Protein AF-A0A8H4RYL3-F1 (afdb_monomer)

Secondary structure (DSSP, 8-state):
--THHHHHHHHHHHHHHHHHHHHHHHHHHHH-GGGHHHHHHHHHHHHHHHHHHHHHHHHHHHHHH-HHHHHHHHHHHHHHHHHTHHHHHHHHHHHHHHHHHHHHHHHHHHTT-

Solvent-accessible surface area (backbone atoms only — not comparable to full-atom values): 6433 Å² total; per-residue (Å²): 129,70,75,64,58,64,52,55,52,48,51,54,50,53,52,51,55,51,56,54,52,52,54,53,49,53,54,49,42,72,71,33,66,93,50,34,70,62,55,47,49,53,54,54,48,52,55,53,55,50,63,63,52,49,60,69,57,46,58,63,46,41,76,74,59,37,65,68,58,47,52,52,50,51,51,53,50,50,50,53,60,58,51,55,48,55,58,45,67,72,48,38,68,60,55,53,63,65,48,47,64,61,51,55,55,52,53,59,59,64,71,72,112

Radius of gyration: 18.81 Å; Cα contacts (8 Å, |Δi|>4): 13; chains: 1; bounding box: 38×31×59 Å

Sequence (113 aa):
MHWIWPNIAGAFFGFGLGSISDTALVLVMDSYREITGDAFTVVAFMRNAVSIAIPFATNPWIQRNGIQNMFIACGMMSLAINGMVIPMVLWGKSARRALTNRYLDMVKRGHAV

Mean predicted aligned error: 9.72 Å

Foldseek 3Di:
DPPVPVVVVVVVVVVVVVVVVVVVLVVLCVLCVPCSVVSVVVVVVVVVVVVVVVVVVVVVVCVPPNDVVVVVVVVVVVVVVVVVVVVCVVCVVVVSVVCVVVSVVVVVVVVPD

pLDDT: mean 77.2, std 10.72, range [44.66, 90.69]

Structure (mmCIF, N/CA/C/O backbone):
data_AF-A0A8H4RYL3-F1
#
_entry.id   AF-A0A8H4RYL3-F1
#
loop_
_atom_site.group_PDB
_atom_site.id
_atom_site.type_symbol
_atom_site.label_atom_id
_atom_site.label_alt_id
_atom_site.label_comp_id
_atom_site.label_asym_id
_atom_site.label_entity_id
_atom_site.label_seq_id
_atom_site.pdbx_PDB_ins_code
_atom_site.Cartn_x
_atom_site.Cartn_y
_atom_site.Cartn_z
_atom_site.occupancy
_atom_site.B_iso_or_equiv
_atom_site.auth_seq_id
_atom_site.auth_comp_id
_atom_site.auth_asym_id
_atom_site.auth_atom_id
_atom_site.pdbx_PDB_model_num
ATOM 1 N N . MET A 1 1 ? -13.214 11.989 22.472 1.00 58.91 1 MET A N 1
ATOM 2 C CA . MET A 1 1 ? -11.951 11.516 21.863 1.00 58.91 1 MET A CA 1
ATOM 3 C C . MET A 1 1 ? -10.938 12.644 21.932 1.00 58.91 1 MET A C 1
ATOM 5 O O . MET A 1 1 ? -11.270 13.740 21.501 1.00 58.91 1 MET A O 1
ATOM 9 N N . HIS A 1 2 ? -9.754 12.420 22.505 1.00 70.94 2 HIS A N 1
ATOM 10 C CA . HIS A 1 2 ? -8.695 13.435 22.521 1.00 70.94 2 HIS A CA 1
ATOM 11 C C . HIS A 1 2 ? -8.283 13.742 21.071 1.00 70.94 2 HIS A C 1
ATOM 13 O O . HIS A 1 2 ? -7.967 12.814 20.326 1.00 70.94 2 HIS A O 1
ATOM 19 N N . TRP A 1 3 ? -8.312 15.017 20.665 1.00 81.88 3 TRP A N 1
ATOM 20 C CA . TRP A 1 3 ? -8.078 15.454 19.275 1.00 81.88 3 TRP A CA 1
ATOM 21 C C . TRP A 1 3 ? -6.734 14.967 18.710 1.00 81.88 3 TRP A C 1
ATOM 23 O O . TRP A 1 3 ? -6.600 14.762 17.510 1.00 81.88 3 TRP A O 1
ATOM 33 N N . ILE A 1 4 ? -5.755 14.695 19.576 1.00 86.19 4 ILE A N 1
ATOM 34 C CA . ILE A 1 4 ? -4.435 14.191 19.180 1.00 86.19 4 ILE A CA 1
ATOM 35 C C . ILE A 1 4 ? -4.489 12.823 18.470 1.00 86.19 4 ILE A C 1
ATOM 37 O O . ILE A 1 4 ? -3.726 12.590 17.536 1.00 86.19 4 ILE A O 1
ATOM 41 N N . TRP A 1 5 ? -5.392 11.917 18.868 1.00 82.56 5 TRP A N 1
ATOM 42 C CA . TRP A 1 5 ? -5.347 10.525 18.400 1.00 82.56 5 TRP A CA 1
ATOM 43 C C . TRP A 1 5 ? -5.719 10.356 16.923 1.00 82.56 5 TRP A C 1
ATOM 45 O O . TRP A 1 5 ? -4.973 9.685 16.209 1.00 82.56 5 TRP A O 1
ATOM 55 N N . PRO A 1 6 ? -6.789 10.999 16.417 1.00 83.88 6 PRO A N 1
ATOM 56 C CA . PRO A 1 6 ? -7.078 11.004 14.985 1.00 83.88 6 PRO A CA 1
ATOM 57 C C . PRO A 1 6 ? -5.962 11.629 14.141 1.00 83.88 6 PRO A C 1
ATOM 59 O O . PRO A 1 6 ? -5.692 11.148 13.045 1.00 83.88 6 PRO A O 1
ATOM 62 N N . ASN A 1 7 ? -5.287 12.666 14.650 1.00 87.69 7 ASN A N 1
ATOM 63 C CA . ASN A 1 7 ? -4.207 13.337 13.922 1.00 87.69 7 ASN A CA 1
ATOM 64 C C . ASN A 1 7 ? -2.968 12.448 13.785 1.00 87.69 7 ASN A C 1
ATOM 66 O O . ASN A 1 7 ? -2.414 12.329 12.695 1.00 87.69 7 ASN A O 1
ATOM 70 N N . ILE A 1 8 ? -2.567 11.773 14.866 1.00 87.31 8 ILE A N 1
ATOM 71 C CA . ILE A 1 8 ? -1.449 10.822 14.832 1.00 87.31 8 ILE A CA 1
ATOM 72 C C . ILE A 1 8 ? -1.772 9.666 13.874 1.00 87.31 8 ILE A C 1
ATOM 74 O O . ILE A 1 8 ? -0.956 9.333 13.017 1.00 87.31 8 ILE A O 1
ATOM 78 N N . ALA A 1 9 ? -2.979 9.097 13.957 1.00 84.62 9 ALA A N 1
ATOM 79 C CA . ALA A 1 9 ? -3.408 8.034 13.049 1.00 84.62 9 ALA A CA 1
ATOM 80 C C . ALA A 1 9 ? -3.427 8.493 11.578 1.00 84.62 9 ALA A C 1
ATOM 82 O O . ALA A 1 9 ? -2.966 7.766 10.699 1.00 84.62 9 ALA A O 1
ATOM 83 N N . GLY A 1 10 ? -3.904 9.712 11.312 1.00 85.81 10 GLY A N 1
ATOM 84 C CA . GLY A 1 10 ? -3.904 10.313 9.978 1.00 85.81 10 GLY A CA 1
ATOM 85 C C . GLY A 1 10 ? -2.497 10.518 9.414 1.00 85.81 10 GLY A C 1
ATOM 86 O O . GLY A 1 10 ? -2.269 10.235 8.240 1.00 85.81 10 GLY A O 1
ATOM 87 N N . ALA A 1 11 ? -1.538 10.929 10.248 1.00 88.88 11 ALA A N 1
ATOM 88 C CA . ALA A 1 11 ? -0.144 11.089 9.839 1.00 88.88 11 ALA A CA 1
ATOM 89 C C . ALA A 1 11 ? 0.492 9.750 9.425 1.00 88.88 11 ALA A C 1
ATOM 91 O O . ALA A 1 11 ? 1.086 9.658 8.349 1.00 88.88 11 ALA A O 1
ATOM 92 N N . PHE A 1 12 ? 0.310 8.692 10.225 1.00 87.19 12 PHE A N 1
ATOM 93 C CA . PHE A 1 12 ? 0.782 7.347 9.872 1.00 87.19 12 PHE A CA 1
ATOM 94 C C . PHE A 1 12 ? 0.112 6.812 8.604 1.00 87.19 12 PHE A C 1
ATOM 96 O O . PHE A 1 12 ? 0.781 6.226 7.752 1.00 87.19 12 PHE A O 1
ATOM 103 N N . PHE A 1 13 ? -1.194 7.043 8.449 1.00 86.50 13 PHE A N 1
ATOM 104 C CA . PHE A 1 13 ? -1.924 6.642 7.252 1.00 86.50 13 PHE A CA 1
ATOM 105 C C . PHE A 1 13 ? -1.412 7.364 5.998 1.00 86.50 13 PHE A C 1
ATOM 107 O O . PHE A 1 13 ? -1.158 6.717 4.983 1.00 86.50 13 PHE A O 1
ATOM 114 N N . GLY A 1 14 ? -1.200 8.681 6.073 1.00 86.69 14 GLY A N 1
ATOM 115 C CA . GLY A 1 14 ? -0.661 9.474 4.967 1.00 86.69 14 GLY A CA 1
ATOM 116 C C . GLY A 1 14 ? 0.748 9.038 4.561 1.00 86.69 14 GLY A C 1
ATOM 117 O O . GLY A 1 14 ? 1.018 8.852 3.374 1.00 86.69 14 GLY A O 1
ATOM 118 N N . PHE A 1 15 ? 1.624 8.798 5.541 1.00 87.81 15 PHE A N 1
ATOM 119 C CA . PHE A 1 15 ? 2.976 8.292 5.293 1.00 87.81 15 PHE A CA 1
ATOM 120 C C . PHE A 1 15 ? 2.967 6.906 4.626 1.00 87.81 15 PHE A C 1
ATOM 122 O O . PHE A 1 15 ? 3.676 6.677 3.642 1.00 87.81 15 PHE A O 1
ATOM 129 N N . GLY A 1 16 ? 2.134 5.987 5.124 1.00 86.06 16 GLY A N 1
ATOM 130 C CA . GLY A 1 16 ? 1.991 4.648 4.553 1.00 86.06 16 GLY A CA 1
ATOM 131 C C . GLY A 1 16 ? 1.469 4.685 3.117 1.00 86.06 16 GLY A C 1
ATOM 132 O O . GLY A 1 16 ? 2.073 4.106 2.219 1.00 86.06 16 GLY A O 1
ATOM 133 N N . LEU A 1 17 ? 0.386 5.426 2.870 1.00 85.12 17 LEU A N 1
ATOM 134 C CA . LEU A 1 17 ? -0.201 5.534 1.535 1.00 85.12 17 LEU A CA 1
ATOM 135 C C . LEU A 1 17 ? 0.784 6.125 0.515 1.00 85.12 17 LEU A C 1
ATOM 137 O O . LEU A 1 17 ? 0.869 5.626 -0.609 1.00 85.12 17 LEU A O 1
ATOM 141 N N . GLY A 1 18 ? 1.536 7.160 0.907 1.00 86.25 18 GLY A N 1
ATOM 142 C CA . GLY A 1 18 ? 2.535 7.800 0.052 1.00 86.25 18 GLY A CA 1
ATOM 143 C C . GLY A 1 18 ? 3.685 6.861 -0.307 1.00 86.25 18 GLY A C 1
ATOM 144 O O . GLY A 1 18 ? 3.961 6.651 -1.486 1.00 86.25 18 GLY A O 1
ATOM 145 N N . SER A 1 19 ? 4.305 6.243 0.701 1.00 86.25 19 SER A N 1
ATOM 146 C CA . SER A 1 19 ? 5.467 5.362 0.511 1.00 86.25 19 SER A CA 1
ATOM 147 C C . SER A 1 19 ? 5.154 4.128 -0.344 1.00 86.25 19 SER A C 1
ATOM 149 O O . SER A 1 19 ? 5.931 3.781 -1.235 1.00 86.25 19 SER A O 1
ATOM 151 N N . ILE A 1 20 ? 3.998 3.491 -0.133 1.00 84.75 20 ILE A N 1
ATOM 152 C CA . ILE A 1 20 ? 3.574 2.318 -0.915 1.00 84.75 20 ILE A CA 1
ATOM 153 C C . ILE A 1 20 ? 3.285 2.710 -2.366 1.00 84.75 20 ILE A C 1
ATOM 155 O O . ILE A 1 20 ? 3.717 2.020 -3.291 1.00 84.75 20 ILE A O 1
ATOM 159 N N . SER A 1 21 ? 2.560 3.816 -2.565 1.00 84.12 21 SER A N 1
ATOM 160 C CA . SER A 1 21 ? 2.191 4.281 -3.904 1.00 84.12 21 SER A CA 1
ATOM 161 C C . SER A 1 21 ? 3.429 4.609 -4.731 1.00 84.12 21 SER A C 1
ATOM 163 O O . SER A 1 21 ? 3.527 4.170 -5.873 1.00 84.12 21 SER A O 1
ATOM 165 N N . ASP A 1 22 ? 4.388 5.328 -4.149 1.00 86.38 22 ASP A N 1
ATOM 166 C CA . ASP A 1 22 ? 5.618 5.714 -4.840 1.00 86.38 22 ASP A CA 1
ATOM 167 C C . ASP A 1 22 ? 6.484 4.493 -5.183 1.00 86.38 22 ASP A C 1
ATOM 169 O O . ASP A 1 22 ? 6.896 4.314 -6.328 1.00 86.38 22 ASP A O 1
ATOM 173 N N . THR A 1 23 ? 6.644 3.562 -4.235 1.00 83.94 23 THR A N 1
ATOM 174 C CA . THR A 1 23 ? 7.390 2.313 -4.467 1.00 83.94 23 THR A CA 1
ATOM 175 C C . THR A 1 23 ? 6.797 1.496 -5.620 1.00 83.94 23 THR A C 1
ATOM 177 O O . THR A 1 23 ? 7.534 0.967 -6.455 1.00 83.94 23 THR A O 1
ATOM 180 N N . ALA A 1 24 ? 5.465 1.394 -5.697 1.00 82.81 24 ALA A N 1
ATOM 181 C CA . ALA A 1 24 ? 4.789 0.675 -6.774 1.00 82.81 24 ALA A CA 1
ATOM 182 C C . ALA A 1 24 ? 5.002 1.350 -8.138 1.00 82.81 24 ALA A C 1
ATOM 184 O O . ALA A 1 24 ? 5.232 0.664 -9.133 1.00 82.81 24 ALA A O 1
ATOM 185 N N . LEU A 1 25 ? 4.965 2.683 -8.181 1.00 82.19 25 LEU A N 1
ATOM 186 C CA . LEU A 1 25 ? 5.185 3.452 -9.403 1.00 82.19 25 LEU A CA 1
ATOM 187 C C . LEU A 1 25 ? 6.620 3.320 -9.909 1.00 82.19 25 LEU A C 1
ATOM 189 O O . LEU A 1 25 ? 6.815 3.021 -11.085 1.00 82.19 25 LEU A O 1
ATOM 193 N N . VAL A 1 26 ? 7.614 3.462 -9.030 1.00 85.44 26 VAL A N 1
ATOM 194 C CA . VAL A 1 26 ? 9.029 3.276 -9.387 1.00 85.44 26 VAL A CA 1
ATOM 195 C C . VAL A 1 26 ? 9.265 1.877 -9.951 1.00 85.44 26 VAL A C 1
ATOM 197 O O . VAL A 1 26 ? 9.889 1.732 -10.997 1.00 85.44 26 VAL A O 1
ATOM 200 N N . LEU A 1 27 ? 8.688 0.842 -9.333 1.00 80.44 27 LEU A N 1
ATOM 201 C CA . LEU A 1 27 ? 8.843 -0.535 -9.805 1.00 80.44 27 LEU A CA 1
ATOM 202 C C . LEU A 1 27 ? 8.236 -0.751 -11.202 1.00 80.44 27 LEU A C 1
ATOM 204 O O . LEU A 1 27 ? 8.812 -1.475 -12.017 1.00 80.44 27 LEU A O 1
ATOM 208 N N . VAL A 1 28 ? 7.095 -0.119 -11.492 1.00 78.12 28 VAL A N 1
ATOM 209 C CA . VAL A 1 28 ? 6.460 -0.149 -12.820 1.00 78.12 28 VAL A CA 1
ATOM 210 C C . VAL A 1 28 ? 7.319 0.593 -13.845 1.00 78.12 28 VAL A C 1
ATOM 212 O O . VAL A 1 28 ? 7.571 0.038 -14.914 1.00 78.12 28 VAL A O 1
ATOM 215 N N . MET A 1 29 ? 7.821 1.786 -13.510 1.00 78.69 29 MET A N 1
ATOM 216 C CA . MET A 1 29 ? 8.706 2.564 -14.388 1.00 78.69 29 MET A CA 1
ATOM 217 C C . MET A 1 29 ? 9.999 1.808 -14.715 1.00 78.69 29 MET A C 1
ATOM 219 O O . MET A 1 29 ? 10.414 1.762 -15.871 1.00 78.69 29 MET A O 1
ATOM 223 N N . ASP A 1 30 ? 10.608 1.159 -13.722 1.00 79.12 30 ASP A N 1
ATOM 224 C CA . ASP A 1 30 ? 11.834 0.382 -13.919 1.00 79.12 30 ASP A CA 1
ATOM 225 C C . ASP A 1 30 ? 11.595 -0.899 -14.731 1.00 79.12 30 ASP A C 1
ATOM 227 O O . ASP A 1 30 ? 12.473 -1.325 -15.483 1.00 79.12 30 ASP A O 1
ATOM 231 N N . SER A 1 31 ? 10.415 -1.517 -14.606 1.00 73.06 31 SER A N 1
ATOM 232 C CA . SER A 1 31 ? 10.088 -2.775 -15.295 1.00 73.06 31 SER A CA 1
ATOM 233 C C . SER A 1 31 ? 9.584 -2.580 -16.732 1.00 73.06 31 SER A C 1
ATOM 235 O O . SER A 1 31 ? 9.778 -3.472 -17.552 1.00 73.06 31 SER A O 1
ATOM 237 N N . TYR A 1 32 ? 8.948 -1.444 -17.044 1.00 70.25 32 TYR A N 1
ATOM 238 C CA . TYR A 1 32 ? 8.301 -1.166 -18.337 1.00 70.25 32 TYR A CA 1
ATOM 239 C C . TYR A 1 32 ? 8.817 0.124 -18.983 1.00 70.25 32 TYR A C 1
ATOM 241 O O . TYR A 1 32 ? 8.026 0.928 -19.469 1.00 70.25 32 TYR A O 1
ATOM 249 N N . ARG A 1 33 ? 10.140 0.327 -19.016 1.00 68.44 33 ARG A N 1
ATOM 250 C CA . ARG A 1 33 ? 10.762 1.588 -19.469 1.00 68.44 33 ARG A CA 1
ATOM 251 C C . ARG A 1 33 ? 10.244 2.099 -20.820 1.00 68.44 33 ARG A C 1
ATOM 253 O O . ARG A 1 33 ? 10.008 3.296 -20.954 1.00 68.44 33 ARG A O 1
ATOM 260 N N . GLU A 1 34 ? 10.001 1.209 -21.781 1.00 71.62 34 GLU A N 1
ATOM 261 C CA . GLU A 1 34 ? 9.520 1.558 -23.129 1.00 71.62 34 GLU A CA 1
ATOM 262 C C . GLU A 1 34 ? 8.017 1.891 -23.191 1.00 71.62 34 GLU A C 1
ATOM 264 O O . GLU A 1 34 ? 7.599 2.654 -24.055 1.00 71.62 34 GLU A O 1
ATOM 269 N N . ILE A 1 35 ? 7.203 1.374 -22.260 1.00 74.31 35 ILE A N 1
ATOM 270 C CA . ILE A 1 35 ? 5.727 1.516 -22.238 1.00 74.31 35 ILE A CA 1
ATOM 271 C C . ILE A 1 35 ? 5.279 2.223 -20.941 1.00 74.31 35 ILE A C 1
ATOM 273 O O . ILE A 1 35 ? 4.176 2.039 -20.427 1.00 74.31 35 ILE A O 1
ATOM 277 N N . THR A 1 36 ? 6.156 3.052 -20.370 1.00 76.19 36 THR A N 1
ATOM 278 C CA . THR A 1 36 ? 5.947 3.644 -19.041 1.00 76.19 36 THR A CA 1
ATOM 279 C C . THR A 1 36 ? 4.675 4.497 -18.978 1.00 76.19 36 THR A C 1
ATOM 281 O O . THR A 1 36 ? 3.943 4.429 -17.991 1.00 76.19 36 THR A O 1
ATOM 284 N N . GLY A 1 37 ? 4.383 5.271 -20.031 1.00 78.19 37 GLY A N 1
ATOM 285 C CA . GLY A 1 37 ? 3.215 6.161 -20.078 1.00 78.19 37 GLY A CA 1
ATOM 286 C C . GLY A 1 37 ? 1.879 5.414 -20.031 1.00 78.19 37 GLY A C 1
ATOM 287 O O . GLY A 1 37 ? 1.016 5.731 -19.208 1.00 78.19 37 GLY A O 1
ATOM 288 N N . ASP A 1 38 ? 1.729 4.376 -20.853 1.00 81.00 38 ASP A N 1
ATOM 289 C CA . ASP A 1 38 ? 0.511 3.559 -20.886 1.00 81.00 38 ASP A CA 1
ATOM 290 C C . ASP A 1 38 ? 0.350 2.750 -19.596 1.00 81.00 38 ASP A C 1
ATOM 292 O O . ASP A 1 38 ? -0.729 2.731 -18.999 1.00 81.00 38 ASP A O 1
ATOM 296 N N . ALA A 1 39 ? 1.437 2.145 -19.102 1.00 82.25 39 ALA A N 1
ATOM 297 C CA . ALA A 1 39 ? 1.421 1.397 -17.848 1.00 82.25 39 ALA A CA 1
ATOM 298 C C . ALA A 1 39 ? 1.011 2.287 -16.661 1.00 82.25 39 ALA A C 1
ATOM 300 O O . ALA A 1 39 ? 0.164 1.897 -15.853 1.00 82.25 39 ALA A O 1
ATOM 301 N N . PHE A 1 40 ? 1.551 3.506 -16.580 1.00 83.88 40 PHE A N 1
ATOM 302 C CA . PHE A 1 40 ? 1.190 4.475 -15.545 1.00 83.88 40 PHE A CA 1
ATOM 303 C C . PHE A 1 40 ? -0.288 4.871 -15.614 1.00 83.88 40 PHE A C 1
ATOM 305 O O . PHE A 1 40 ? -0.964 4.945 -14.586 1.00 83.88 40 PHE A O 1
ATOM 312 N N . THR A 1 41 ? -0.806 5.078 -16.824 1.00 87.88 41 THR A N 1
ATOM 313 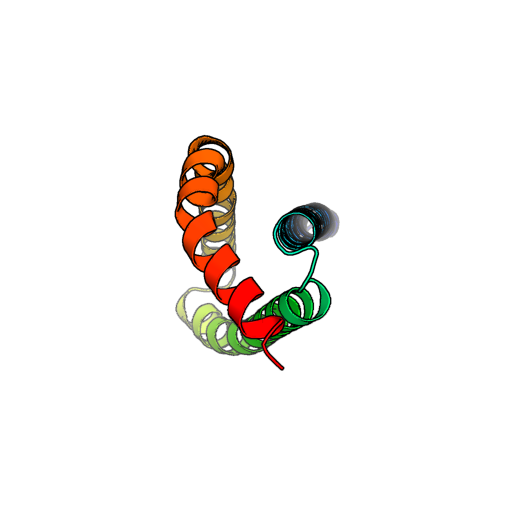C CA . THR A 1 41 ? -2.198 5.485 -17.044 1.00 87.88 41 THR A CA 1
ATOM 314 C C . THR A 1 41 ? -3.166 4.403 -16.571 1.00 87.88 41 THR A C 1
ATOM 316 O O . THR A 1 41 ? -4.129 4.701 -15.862 1.00 87.88 41 THR A O 1
ATOM 319 N N . VAL A 1 42 ? -2.871 3.133 -16.868 1.00 87.25 42 VAL A N 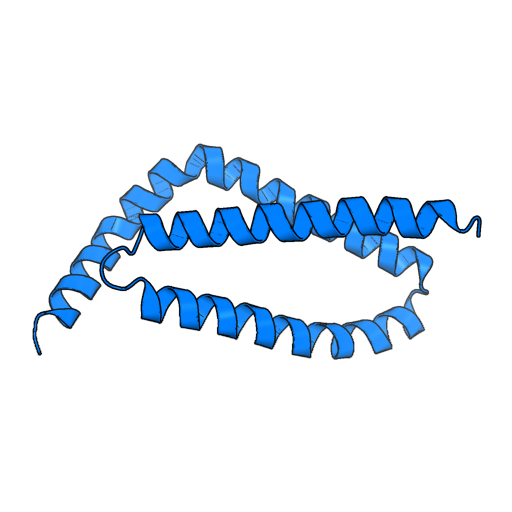1
ATOM 320 C CA . VAL A 1 42 ? -3.660 1.989 -16.389 1.00 87.25 42 VAL A CA 1
ATOM 321 C C . VAL A 1 42 ? -3.614 1.884 -14.863 1.00 87.25 42 VAL A C 1
ATOM 323 O O . VAL A 1 42 ? -4.654 1.702 -14.229 1.00 87.25 42 VAL A O 1
ATOM 326 N N . VAL A 1 43 ? -2.440 2.052 -14.245 1.00 86.69 43 VAL A N 1
ATOM 327 C CA . VAL A 1 43 ? -2.301 2.014 -12.777 1.00 86.69 43 VAL A CA 1
ATOM 328 C C . VAL A 1 43 ? -3.089 3.149 -12.114 1.00 86.69 43 VAL A C 1
ATOM 330 O O . VAL A 1 43 ? -3.828 2.913 -11.154 1.00 86.69 43 VAL A O 1
ATOM 333 N N . ALA A 1 44 ? -2.987 4.372 -12.639 1.00 87.88 44 ALA A N 1
ATOM 334 C CA . ALA A 1 44 ? -3.719 5.527 -12.130 1.00 87.88 44 ALA A CA 1
ATOM 335 C C . ALA A 1 44 ? -5.238 5.358 -12.292 1.00 87.88 44 ALA A C 1
ATOM 337 O O . ALA A 1 44 ? -5.998 5.663 -11.369 1.00 87.88 44 ALA A O 1
ATOM 338 N N . PHE A 1 45 ? -5.687 4.831 -13.432 1.00 89.88 45 PHE A N 1
ATOM 339 C CA . PHE A 1 45 ? -7.094 4.534 -13.677 1.00 89.88 45 PHE A CA 1
ATOM 340 C C . PHE A 1 45 ? -7.636 3.510 -12.675 1.00 89.88 45 PHE A C 1
ATOM 342 O O . PHE A 1 45 ? -8.634 3.779 -12.007 1.00 89.88 45 PHE A O 1
ATOM 349 N N . MET A 1 46 ? -6.942 2.380 -12.499 1.00 89.75 46 MET A N 1
ATOM 350 C CA . MET A 1 46 ? -7.349 1.336 -11.553 1.00 89.75 46 MET A CA 1
ATOM 351 C C . MET A 1 46 ? -7.417 1.866 -10.118 1.00 89.75 46 MET A C 1
ATOM 353 O O . MET A 1 46 ? -8.381 1.582 -9.407 1.00 89.75 46 MET A O 1
ATOM 357 N N . ARG A 1 47 ? -6.451 2.702 -9.704 1.00 85.00 47 ARG A N 1
ATOM 358 C CA . ARG A 1 47 ? -6.465 3.344 -8.380 1.00 85.00 47 ARG A CA 1
ATOM 359 C C . ARG A 1 47 ? -7.737 4.163 -8.166 1.00 85.00 47 ARG A C 1
ATOM 361 O O . ARG A 1 47 ? -8.379 4.042 -7.127 1.00 85.00 47 ARG A O 1
ATOM 368 N N . ASN A 1 48 ? -8.107 4.991 -9.139 1.00 89.44 48 ASN A N 1
ATOM 369 C CA . ASN A 1 48 ? -9.280 5.854 -9.025 1.00 89.44 48 ASN A CA 1
ATOM 370 C C . ASN A 1 48 ? -10.596 5.068 -9.124 1.00 89.44 48 ASN A C 1
ATOM 372 O O . ASN A 1 48 ? -11.528 5.356 -8.379 1.00 89.44 48 ASN A O 1
ATOM 376 N N . ALA A 1 49 ? -10.660 4.040 -9.974 1.00 90.69 49 ALA A N 1
ATOM 377 C CA . ALA A 1 49 ? -11.829 3.171 -10.086 1.00 90.69 49 ALA A CA 1
ATOM 378 C C . ALA A 1 49 ? -12.138 2.455 -8.758 1.00 90.69 49 ALA A C 1
ATOM 380 O O . ALA A 1 49 ? -13.284 2.435 -8.308 1.00 90.69 49 ALA A O 1
ATOM 381 N N . VAL A 1 50 ? -11.107 1.934 -8.083 1.00 87.81 50 VAL A N 1
ATOM 382 C CA . VAL A 1 50 ? -11.255 1.309 -6.760 1.00 87.81 50 VAL A CA 1
ATOM 383 C C . VAL A 1 50 ? -11.694 2.335 -5.709 1.00 87.81 50 VAL A C 1
ATOM 385 O O . VAL A 1 50 ? -12.596 2.047 -4.922 1.00 87.81 50 VAL A O 1
ATOM 388 N N . SER A 1 51 ? -11.140 3.552 -5.732 1.00 86.31 51 SER A N 1
ATOM 389 C CA . SER A 1 51 ? -11.553 4.636 -4.825 1.00 86.31 51 SER A CA 1
ATOM 390 C C . SER A 1 51 ? -13.032 5.006 -4.956 1.00 86.31 51 SER A C 1
ATOM 392 O O . SER A 1 51 ? -13.645 5.391 -3.966 1.00 86.31 51 SER A O 1
ATOM 394 N N . ILE A 1 52 ? -13.622 4.864 -6.147 1.00 89.06 52 ILE A N 1
ATOM 395 C CA . ILE A 1 52 ? -15.056 5.098 -6.363 1.00 89.06 52 ILE A CA 1
ATOM 396 C C . ILE A 1 52 ? -15.894 3.964 -5.760 1.00 89.06 52 ILE A C 1
ATOM 398 O O . ILE A 1 52 ? -16.950 4.225 -5.192 1.00 89.06 52 ILE A O 1
ATOM 402 N N . ALA A 1 53 ? -15.436 2.713 -5.847 1.00 86.69 53 ALA A N 1
ATOM 403 C CA . ALA A 1 53 ? -16.184 1.550 -5.367 1.00 86.69 53 ALA A CA 1
ATOM 404 C C . ALA A 1 53 ? -16.211 1.427 -3.831 1.00 86.69 53 ALA A C 1
ATOM 406 O O . ALA A 1 53 ? -17.214 0.992 -3.260 1.00 86.69 53 ALA A O 1
ATOM 407 N N . ILE A 1 54 ? -15.128 1.820 -3.151 1.00 85.06 54 ILE A N 1
ATOM 408 C CA . ILE A 1 54 ? -14.978 1.650 -1.696 1.00 85.06 54 ILE A CA 1
ATOM 409 C C . ILE A 1 54 ? -16.115 2.325 -0.897 1.00 85.06 54 ILE A C 1
ATOM 411 O O . ILE A 1 54 ? -16.730 1.637 -0.081 1.00 85.06 54 ILE A O 1
ATOM 415 N N . PRO A 1 55 ? -16.482 3.603 -1.130 1.00 85.81 55 PRO A N 1
ATOM 416 C CA . PRO A 1 55 ? -17.563 4.266 -0.394 1.00 85.81 55 PRO A CA 1
ATOM 417 C C . PRO A 1 55 ? -18.926 3.567 -0.497 1.00 85.81 55 PRO A C 1
ATOM 419 O O . PRO A 1 55 ? -19.697 3.577 0.470 1.00 85.81 55 PRO A O 1
ATOM 422 N N . PHE A 1 56 ? -19.224 2.934 -1.638 1.00 86.25 56 PHE A N 1
ATOM 423 C CA . PHE A 1 56 ? -20.464 2.175 -1.828 1.00 86.25 56 PHE A CA 1
ATOM 424 C C . PHE A 1 56 ? -20.501 0.906 -0.976 1.00 86.25 56 PHE A C 1
ATOM 426 O O . PHE A 1 56 ? -21.564 0.537 -0.485 1.00 86.25 56 PHE A O 1
ATOM 433 N N . ALA A 1 57 ? -19.351 0.268 -0.748 1.00 83.19 57 ALA A N 1
ATOM 434 C CA . ALA A 1 57 ? -19.233 -0.870 0.161 1.00 83.19 57 ALA A CA 1
ATOM 435 C C . ALA A 1 57 ? -19.158 -0.434 1.637 1.00 83.19 57 ALA A C 1
ATOM 437 O O . ALA A 1 57 ? -19.654 -1.130 2.522 1.00 83.19 57 ALA A O 1
ATOM 438 N N . THR A 1 58 ? -18.572 0.732 1.919 1.00 83.50 58 THR A N 1
ATOM 439 C CA . THR A 1 58 ? -18.409 1.257 3.280 1.00 83.50 58 THR A CA 1
ATOM 440 C C . THR A 1 58 ? -19.738 1.630 3.938 1.00 83.50 58 THR A C 1
ATOM 442 O O . THR A 1 58 ? -19.969 1.253 5.085 1.00 83.50 58 THR A O 1
ATOM 445 N N . ASN A 1 59 ? -20.634 2.325 3.231 1.00 81.75 59 ASN A N 1
ATOM 446 C CA . ASN A 1 59 ? -21.926 2.750 3.787 1.00 81.75 59 ASN A CA 1
ATOM 447 C C . ASN A 1 59 ? -22.760 1.602 4.404 1.00 81.75 59 ASN A C 1
ATOM 449 O O . ASN A 1 59 ? -23.115 1.701 5.582 1.00 81.75 59 ASN A O 1
ATOM 453 N N . PRO A 1 60 ? -23.045 0.492 3.692 1.00 84.56 60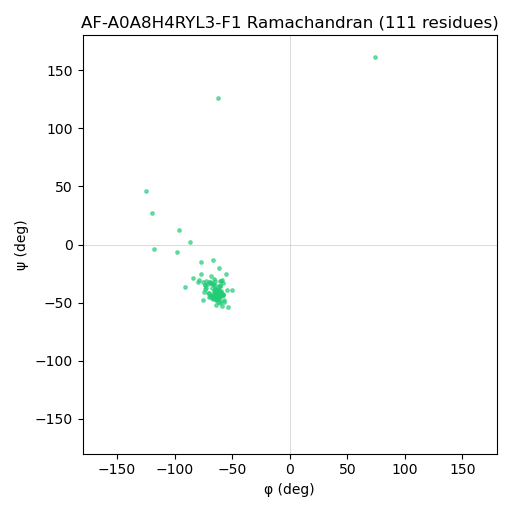 PRO A N 1
ATOM 454 C CA . PRO A 1 60 ? -23.789 -0.628 4.271 1.00 84.56 60 PRO A CA 1
ATOM 455 C C . PRO A 1 60 ? -22.996 -1.377 5.352 1.00 84.56 60 PRO A C 1
ATOM 457 O O . PRO A 1 60 ? -23.588 -1.946 6.271 1.00 84.56 60 PRO A O 1
ATOM 460 N N . TRP A 1 61 ? -21.662 -1.367 5.290 1.00 81.50 61 TRP A N 1
ATOM 461 C CA . TRP A 1 61 ? -20.822 -2.028 6.289 1.00 81.50 61 TRP A CA 1
ATOM 462 C C . TRP A 1 61 ? -20.908 -1.331 7.652 1.00 81.50 61 TRP A C 1
ATOM 464 O O . TRP A 1 61 ? -21.114 -2.001 8.670 1.00 81.50 61 TRP A O 1
ATOM 474 N N . ILE A 1 62 ? -20.844 0.004 7.671 1.00 82.31 62 ILE A N 1
ATOM 475 C CA . ILE A 1 62 ? -20.986 0.798 8.899 1.00 82.31 62 ILE A CA 1
ATOM 476 C C . ILE A 1 62 ? -22.334 0.513 9.568 1.00 82.31 62 ILE A C 1
ATOM 478 O O . ILE A 1 62 ? -22.379 0.300 10.779 1.00 82.31 62 ILE A O 1
ATOM 482 N N . GLN A 1 63 ? -23.415 0.452 8.783 1.00 80.81 63 GLN A N 1
ATOM 483 C CA . GLN A 1 63 ? -24.762 0.219 9.310 1.00 80.81 63 GLN A CA 1
ATOM 484 C C . GLN A 1 63 ? -24.927 -1.163 9.957 1.00 80.81 63 GLN A C 1
ATOM 486 O O . GLN A 1 63 ? -25.685 -1.302 10.912 1.00 80.81 63 GLN A O 1
ATOM 491 N N . ARG A 1 64 ? -24.211 -2.185 9.468 1.00 79.88 64 ARG A N 1
ATOM 492 C CA . ARG A 1 64 ? -24.364 -3.569 9.943 1.00 79.88 64 ARG A CA 1
ATOM 493 C C . ARG A 1 64 ? -23.440 -3.946 11.104 1.00 79.88 64 ARG A C 1
ATOM 495 O O . ARG A 1 64 ? -23.844 -4.732 11.951 1.00 79.88 64 ARG A O 1
ATOM 502 N N . ASN A 1 65 ? -22.203 -3.443 11.125 1.00 75.25 65 ASN A N 1
ATOM 503 C CA . ASN A 1 65 ? -21.163 -3.882 12.072 1.00 75.25 65 ASN A CA 1
ATOM 504 C C . ASN A 1 65 ? -20.667 -2.777 13.022 1.00 75.25 65 ASN A C 1
ATOM 506 O O . ASN A 1 65 ? -19.853 -3.050 13.906 1.00 75.25 65 ASN A O 1
ATOM 510 N N . GLY A 1 66 ? -21.143 -1.540 12.853 1.00 80.12 66 GLY A N 1
ATOM 511 C CA . GLY A 1 66 ? -20.689 -0.388 13.621 1.00 80.12 66 GLY A CA 1
ATOM 512 C C . GLY A 1 66 ? -19.299 0.113 13.209 1.00 80.12 66 GLY A C 1
ATOM 513 O O . GLY A 1 66 ? -18.499 -0.580 12.579 1.00 80.12 66 GLY A O 1
ATOM 514 N N . ILE A 1 67 ? -19.002 1.357 13.588 1.00 78.38 67 ILE A N 1
ATOM 515 C CA . ILE A 1 67 ? -17.788 2.075 13.168 1.00 78.38 67 ILE A CA 1
ATOM 516 C C . ILE A 1 67 ? -16.516 1.418 13.728 1.00 78.38 67 ILE A C 1
ATOM 518 O O . ILE A 1 67 ? -15.544 1.224 13.001 1.00 78.38 67 ILE A O 1
ATOM 522 N N . GLN A 1 68 ? -16.516 1.034 15.008 1.00 78.56 68 GLN A N 1
ATOM 523 C CA . GLN A 1 68 ? -15.323 0.508 15.679 1.00 78.56 68 GLN A CA 1
ATOM 524 C C . GLN A 1 68 ? -14.853 -0.828 15.087 1.00 78.56 68 GLN A C 1
ATOM 526 O O . GLN A 1 68 ? -13.668 -0.985 14.796 1.00 78.56 68 GLN A O 1
ATOM 531 N N . ASN A 1 69 ? -15.772 -1.772 14.861 1.0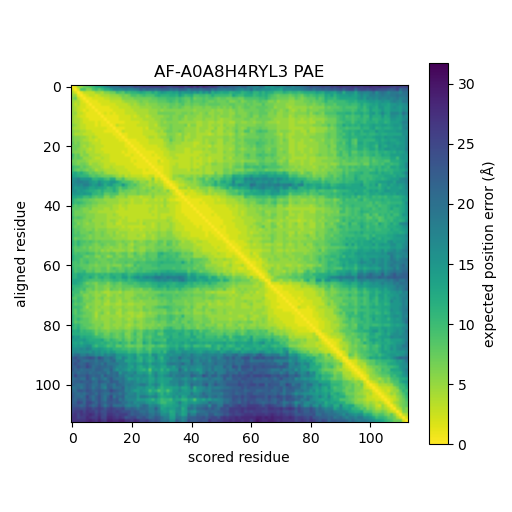0 81.06 69 ASN A N 1
ATOM 532 C CA . ASN A 1 69 ? -15.419 -3.086 14.326 1.00 81.06 69 ASN A CA 1
ATOM 533 C C . ASN A 1 69 ? -14.956 -2.991 12.863 1.00 81.06 69 ASN A C 1
ATOM 535 O O . ASN A 1 69 ? -14.054 -3.713 12.442 1.00 81.06 69 ASN A O 1
ATOM 539 N N . MET A 1 70 ? -15.514 -2.040 12.104 1.00 83.00 70 MET A N 1
ATOM 540 C CA . MET A 1 70 ? -15.084 -1.768 10.736 1.00 83.00 70 MET A CA 1
ATOM 541 C C . MET A 1 70 ? -13.652 -1.218 10.681 1.00 83.00 70 MET A C 1
ATOM 543 O O . MET A 1 70 ? -12.850 -1.706 9.891 1.00 83.00 70 MET A O 1
ATOM 547 N N . PHE A 1 71 ? -13.290 -0.258 11.541 1.00 80.19 71 PHE A N 1
ATOM 548 C CA . PHE A 1 71 ? -11.919 0.270 11.585 1.00 80.19 71 PHE A CA 1
ATOM 549 C C . PHE A 1 71 ? -10.888 -0.797 11.974 1.00 80.19 71 PHE A C 1
ATOM 551 O O . PHE A 1 71 ? -9.818 -0.849 11.369 1.00 80.19 71 PHE A O 1
ATOM 558 N N . ILE A 1 72 ? -11.213 -1.674 12.931 1.00 83.31 72 ILE A N 1
ATOM 559 C CA . ILE A 1 72 ? -10.331 -2.783 13.328 1.00 83.31 72 ILE A CA 1
ATOM 560 C C . ILE A 1 72 ? -10.149 -3.768 12.164 1.00 83.31 72 ILE A C 1
ATOM 562 O O . ILE A 1 72 ? -9.019 -4.138 11.842 1.00 83.31 72 ILE A O 1
ATOM 566 N N . ALA A 1 73 ? -11.239 -4.145 11.487 1.00 84.75 73 ALA A N 1
ATOM 567 C CA . ALA A 1 73 ? -11.186 -5.029 10.325 1.00 84.75 73 ALA A CA 1
ATOM 568 C C . ALA A 1 73 ? -10.379 -4.415 9.168 1.00 84.75 73 ALA A C 1
ATOM 570 O O . ALA A 1 73 ? -9.513 -5.086 8.610 1.00 84.75 73 ALA A O 1
ATOM 571 N N . CYS A 1 74 ? -10.594 -3.135 8.845 1.00 84.00 74 CYS A N 1
ATOM 572 C CA . CYS A 1 74 ? -9.817 -2.413 7.834 1.00 84.00 74 CYS A CA 1
ATOM 573 C C . CYS A 1 74 ? -8.329 -2.332 8.200 1.00 84.00 74 CYS A C 1
ATOM 575 O O . CYS A 1 74 ? -7.477 -2.503 7.329 1.00 84.00 74 CYS A O 1
ATOM 577 N N . GLY A 1 75 ? -8.005 -2.120 9.480 1.00 83.19 75 GLY A N 1
ATOM 578 C CA . GLY A 1 75 ? -6.629 -2.132 9.976 1.00 83.19 75 GLY A CA 1
ATOM 579 C C . GLY A 1 75 ? -5.947 -3.484 9.759 1.00 83.19 75 GLY A C 1
ATOM 580 O O . GLY A 1 75 ? -4.864 -3.539 9.179 1.00 83.19 75 GLY A O 1
ATOM 581 N N . MET A 1 76 ? -6.604 -4.586 10.138 1.00 85.44 76 MET A N 1
ATOM 582 C CA . MET A 1 76 ? -6.068 -5.936 9.917 1.00 85.44 76 MET A CA 1
ATOM 583 C C . MET A 1 76 ? -5.954 -6.291 8.432 1.00 85.44 76 MET A C 1
ATOM 585 O O . MET A 1 76 ? -4.967 -6.893 8.019 1.00 85.44 76 MET A O 1
ATOM 589 N N . MET A 1 77 ? -6.925 -5.885 7.613 1.00 85.31 77 MET A N 1
ATOM 590 C CA . MET A 1 77 ? -6.902 -6.119 6.169 1.00 85.31 77 MET A CA 1
ATOM 591 C C . MET A 1 77 ? -5.760 -5.344 5.500 1.00 85.31 77 MET A C 1
ATOM 593 O O . MET A 1 77 ? -5.031 -5.902 4.683 1.00 85.31 77 MET A O 1
ATOM 597 N N . SER A 1 78 ? -5.539 -4.093 5.912 1.00 82.31 78 SER A N 1
ATOM 598 C CA . SER A 1 78 ? -4.397 -3.288 5.472 1.00 82.31 78 SER A CA 1
ATOM 599 C C . SER A 1 78 ? -3.064 -3.927 5.869 1.00 82.31 78 SER A C 1
ATOM 601 O O . SER A 1 78 ? -2.162 -4.018 5.037 1.00 82.31 78 SER A O 1
ATOM 603 N N . LEU A 1 79 ? -2.941 -4.440 7.099 1.00 82.81 79 LEU A N 1
ATOM 604 C CA . LEU A 1 79 ? -1.744 -5.162 7.543 1.00 82.8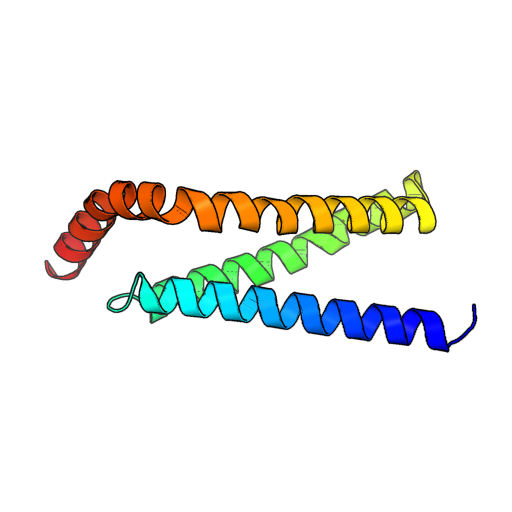1 79 LEU A CA 1
ATOM 605 C C . LEU A 1 79 ? -1.522 -6.460 6.762 1.00 82.81 79 LEU A C 1
ATOM 607 O O . LEU A 1 79 ? -0.388 -6.758 6.405 1.00 82.81 79 LEU A O 1
ATOM 611 N N . ALA A 1 80 ? -2.581 -7.210 6.450 1.00 85.12 80 ALA A N 1
ATOM 612 C CA . ALA A 1 80 ? -2.483 -8.430 5.654 1.00 85.12 80 ALA A CA 1
ATOM 613 C C . ALA A 1 80 ? -2.010 -8.140 4.219 1.00 85.12 80 ALA A C 1
ATOM 615 O O . ALA A 1 80 ? -1.106 -8.808 3.719 1.00 85.12 80 ALA A O 1
ATOM 616 N N . ILE A 1 81 ? -2.572 -7.110 3.576 1.00 81.81 81 ILE A N 1
ATOM 617 C CA . ILE A 1 81 ? -2.195 -6.699 2.215 1.00 81.81 81 ILE A CA 1
ATOM 618 C C . ILE A 1 81 ? -0.760 -6.160 2.191 1.00 81.81 81 ILE A C 1
ATOM 620 O O . ILE A 1 81 ? 0.028 -6.550 1.333 1.00 81.81 81 ILE A O 1
ATOM 624 N N . ASN A 1 82 ? -0.375 -5.326 3.159 1.00 78.19 82 ASN A N 1
ATOM 625 C CA . ASN A 1 82 ? 1.010 -4.866 3.286 1.00 78.19 82 ASN A CA 1
ATOM 626 C C . ASN A 1 82 ? 1.970 -6.018 3.609 1.00 78.19 82 ASN A C 1
ATOM 628 O O . ASN A 1 82 ? 3.084 -6.064 3.094 1.00 78.19 82 ASN A O 1
ATOM 632 N N . GLY A 1 83 ? 1.525 -7.000 4.392 1.00 77.88 83 GLY A N 1
ATOM 633 C CA . GLY A 1 83 ? 2.266 -8.227 4.661 1.00 77.88 83 GLY A CA 1
ATOM 634 C C . GLY A 1 83 ? 2.545 -9.043 3.398 1.00 77.88 83 GLY A C 1
ATOM 635 O O . GLY A 1 83 ? 3.613 -9.640 3.299 1.00 77.88 83 GLY A O 1
ATOM 636 N N . MET A 1 84 ? 1.659 -9.006 2.391 1.00 74.44 84 MET A N 1
ATOM 637 C CA . MET A 1 84 ? 1.895 -9.642 1.085 1.00 74.44 84 MET A CA 1
ATOM 638 C C . MET A 1 84 ? 3.030 -8.990 0.274 1.00 74.44 84 MET A C 1
ATOM 640 O O . MET A 1 84 ? 3.542 -9.611 -0.659 1.00 74.44 84 MET A O 1
ATOM 644 N N . VAL A 1 85 ? 3.509 -7.800 0.647 1.00 70.88 85 VAL A N 1
ATOM 645 C CA . VAL A 1 85 ? 4.716 -7.208 0.043 1.00 70.88 85 VAL A CA 1
ATOM 646 C C . VAL A 1 85 ? 5.968 -8.006 0.426 1.00 70.88 85 VAL A C 1
ATOM 648 O O . VAL A 1 85 ? 6.867 -8.167 -0.395 1.00 70.88 85 VAL A O 1
ATOM 651 N N . ILE A 1 86 ? 6.020 -8.593 1.626 1.00 72.62 86 ILE A N 1
ATOM 652 C CA . ILE A 1 86 ? 7.162 -9.392 2.106 1.00 72.62 86 ILE A CA 1
ATOM 653 C C . ILE A 1 86 ? 7.465 -10.592 1.182 1.00 72.62 86 ILE A C 1
ATOM 655 O O . ILE A 1 86 ? 8.602 -10.704 0.709 1.00 72.62 86 ILE A O 1
ATOM 659 N N . PRO A 1 87 ? 6.499 -11.473 0.842 1.00 69.44 87 PRO A N 1
ATOM 660 C CA . PRO A 1 87 ? 6.745 -12.549 -0.112 1.00 69.44 87 PRO A CA 1
ATOM 661 C C . PRO A 1 87 ? 7.034 -12.020 -1.521 1.00 69.44 87 PRO A C 1
ATOM 663 O O . PRO A 1 87 ? 7.814 -12.638 -2.243 1.00 69.44 87 PRO A O 1
ATOM 666 N N . MET A 1 88 ? 6.490 -10.862 -1.914 1.00 66.38 88 MET A N 1
ATOM 667 C CA . MET A 1 88 ? 6.823 -10.232 -3.196 1.00 66.38 88 MET A CA 1
ATOM 668 C C . MET A 1 88 ? 8.282 -9.749 -3.247 1.00 66.38 88 MET A C 1
ATOM 670 O O . MET A 1 88 ? 8.922 -9.849 -4.291 1.00 66.38 88 MET A O 1
ATOM 674 N N . VAL A 1 89 ? 8.853 -9.289 -2.132 1.00 68.12 89 VAL A N 1
ATOM 675 C CA . VAL A 1 89 ? 10.274 -8.911 -2.045 1.00 68.12 89 VAL A CA 1
ATOM 676 C C . VAL A 1 89 ? 11.179 -10.146 -2.100 1.00 68.12 89 VAL A C 1
ATOM 678 O O . VAL A 1 89 ? 12.180 -10.137 -2.820 1.00 68.12 89 VAL A O 1
ATOM 681 N N . LEU A 1 90 ? 10.812 -11.229 -1.406 1.00 68.06 90 LEU A N 1
ATOM 682 C CA . LEU A 1 90 ? 11.614 -12.458 -1.345 1.00 68.06 90 LEU A CA 1
ATOM 683 C C . LEU A 1 90 ? 11.534 -13.296 -2.637 1.00 68.06 90 LEU A C 1
ATOM 685 O O . LEU A 1 90 ? 12.565 -13.685 -3.186 1.00 68.06 90 LEU A O 1
ATOM 689 N N . TRP A 1 91 ? 10.331 -13.531 -3.174 1.00 63.97 91 TRP A N 1
ATOM 690 C CA . TRP A 1 91 ? 10.106 -14.348 -4.379 1.00 63.97 91 TRP A CA 1
ATOM 691 C C . TRP A 1 91 ? 9.957 -13.547 -5.676 1.00 63.97 91 TRP A C 1
ATOM 693 O O . TRP A 1 91 ? 9.948 -14.126 -6.767 1.00 63.97 91 TRP A O 1
ATOM 703 N N . GLY A 1 92 ? 9.909 -12.216 -5.609 1.00 58.09 92 GLY A N 1
ATOM 704 C CA . GLY A 1 92 ? 9.709 -11.362 -6.781 1.00 58.09 92 GLY A CA 1
ATOM 705 C C . GLY A 1 92 ? 10.795 -11.487 -7.845 1.00 58.09 92 GLY A C 1
ATOM 706 O O . GLY A 1 92 ? 10.542 -11.154 -9.000 1.00 58.09 92 GLY A O 1
ATOM 707 N N . LYS A 1 93 ? 11.993 -11.986 -7.508 1.00 59.50 93 LYS A N 1
ATOM 708 C CA . LYS A 1 93 ? 13.037 -12.286 -8.506 1.00 59.50 93 LYS A CA 1
ATOM 709 C C . LYS A 1 93 ? 12.645 -13.452 -9.423 1.00 59.50 93 LYS A C 1
ATOM 711 O O . LYS A 1 93 ? 12.915 -13.381 -10.619 1.00 59.50 93 LYS A O 1
ATOM 716 N N . SER A 1 94 ? 11.972 -14.484 -8.905 1.00 57.69 94 SER A N 1
ATOM 717 C CA . SER A 1 94 ? 11.473 -15.602 -9.723 1.00 57.69 94 SER A CA 1
ATOM 718 C C . SER A 1 94 ? 10.246 -15.209 -10.541 1.00 57.69 94 SER A C 1
ATOM 720 O O . SER A 1 94 ? 10.176 -15.537 -11.722 1.00 57.69 94 SER A O 1
ATOM 722 N N . ALA A 1 95 ? 9.321 -14.437 -9.960 1.00 60.38 95 ALA A N 1
ATOM 723 C CA . ALA A 1 95 ? 8.148 -13.943 -10.686 1.00 60.38 95 ALA A CA 1
ATOM 724 C C . ALA A 1 95 ? 8.534 -13.001 -11.844 1.00 60.38 95 ALA A C 1
ATOM 7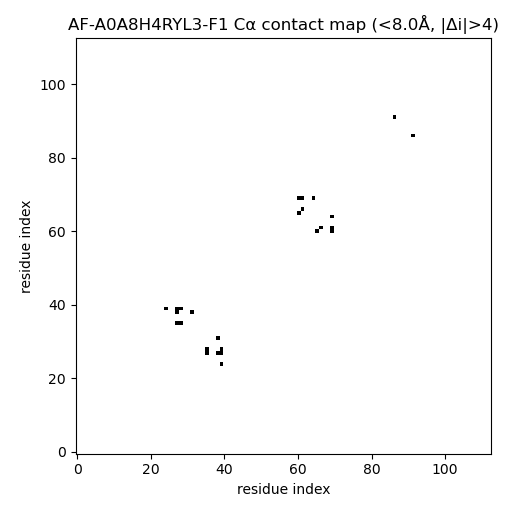26 O O . ALA A 1 95 ? 7.997 -13.119 -12.945 1.00 60.38 95 ALA A O 1
ATOM 727 N N . ARG A 1 96 ?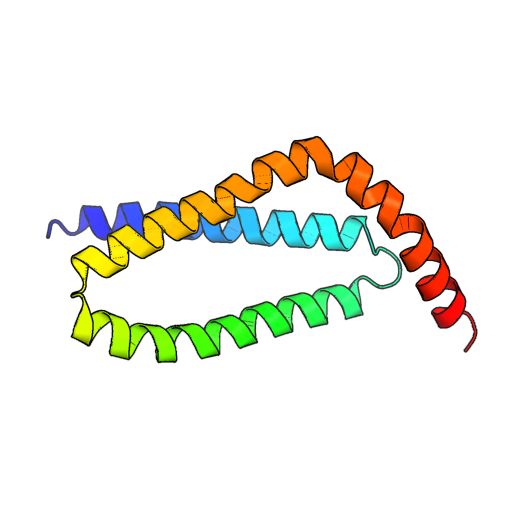 9.528 -12.122 -11.636 1.00 60.31 96 ARG A N 1
ATOM 728 C CA . ARG A 1 96 ? 10.053 -11.236 -12.689 1.00 60.31 96 ARG A CA 1
ATOM 729 C C . ARG A 1 96 ? 10.720 -12.002 -13.833 1.00 60.31 96 ARG A C 1
ATOM 731 O O . ARG A 1 96 ? 10.499 -11.642 -14.982 1.00 60.31 96 ARG A O 1
ATOM 738 N N . ARG A 1 97 ? 11.460 -13.082 -13.543 1.00 60.25 97 ARG A N 1
ATOM 739 C CA . ARG A 1 97 ? 12.053 -13.962 -14.572 1.00 60.25 97 ARG A CA 1
ATOM 740 C C . ARG A 1 97 ? 10.999 -14.726 -15.380 1.00 60.25 97 ARG A C 1
ATOM 742 O O . ARG A 1 97 ? 11.193 -14.950 -16.568 1.00 60.25 97 ARG A O 1
ATOM 749 N N . ALA A 1 98 ? 9.879 -15.100 -14.762 1.00 59.78 98 ALA A N 1
ATOM 750 C CA . ALA A 1 98 ? 8.791 -15.793 -15.451 1.00 59.78 98 ALA A CA 1
ATOM 751 C C . ALA A 1 98 ? 7.985 -14.864 -16.381 1.00 59.78 98 ALA A C 1
ATOM 753 O O . ALA A 1 98 ? 7.561 -15.284 -17.457 1.00 59.78 98 ALA A O 1
ATOM 754 N N . LEU A 1 99 ? 7.798 -13.592 -16.003 1.00 60.69 99 LEU A N 1
ATOM 755 C CA . LEU A 1 99 ? 7.079 -12.616 -16.833 1.00 60.69 99 LEU A CA 1
ATOM 756 C C . LEU A 1 99 ? 7.903 -12.065 -18.010 1.00 60.69 99 LEU A C 1
ATOM 758 O O . LEU A 1 99 ? 7.314 -11.510 -18.937 1.00 60.69 99 LEU A O 1
ATOM 762 N N . THR A 1 100 ? 9.229 -12.249 -18.018 1.00 59.72 100 THR A N 1
ATOM 763 C CA . THR A 1 100 ? 10.125 -11.746 -19.077 1.00 59.72 100 THR A CA 1
ATOM 764 C C . THR A 1 100 ? 9.703 -12.202 -20.477 1.00 59.72 100 THR A C 1
ATOM 766 O O . THR A 1 100 ? 9.703 -11.397 -21.405 1.00 59.72 100 THR A O 1
ATOM 769 N N . ASN A 1 101 ? 9.252 -13.451 -20.631 1.00 60.28 101 ASN A N 1
ATOM 770 C CA . ASN A 1 101 ? 8.823 -13.974 -21.934 1.00 60.28 101 ASN A CA 1
ATOM 771 C C . ASN A 1 101 ? 7.581 -13.249 -22.482 1.00 60.28 101 ASN A C 1
ATOM 773 O O . ASN A 1 101 ? 7.517 -12.963 -23.672 1.00 60.28 101 ASN A O 1
ATOM 777 N N . ARG A 1 102 ? 6.623 -12.874 -21.619 1.00 62.03 102 ARG A N 1
ATOM 778 C CA . ARG A 1 102 ? 5.423 -12.129 -22.047 1.00 62.03 102 ARG A CA 1
ATOM 779 C C . ARG A 1 102 ? 5.725 -10.660 -22.344 1.00 62.0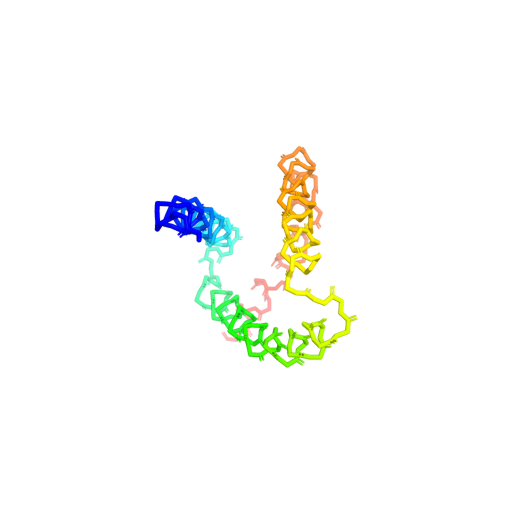3 102 ARG A C 1
ATOM 781 O O . ARG A 1 102 ? 5.084 -10.089 -23.219 1.00 62.03 102 ARG A O 1
ATOM 788 N N . TYR A 1 103 ? 6.687 -10.061 -21.636 1.00 61.66 103 TYR A N 1
ATOM 789 C CA . TYR A 1 103 ? 7.156 -8.700 -21.916 1.00 61.66 103 TYR A CA 1
ATOM 790 C C . TYR A 1 103 ? 7.820 -8.611 -23.298 1.00 61.66 103 TYR A C 1
ATOM 792 O O . TYR A 1 103 ? 7.455 -7.752 -24.095 1.00 61.66 103 TYR A O 1
ATOM 800 N N . LEU A 1 104 ? 8.718 -9.549 -23.621 1.00 62.88 104 LEU A N 1
ATOM 801 C CA . LEU A 1 104 ? 9.394 -9.597 -24.923 1.00 62.88 104 LEU A CA 1
ATOM 802 C C . LEU A 1 104 ? 8.412 -9.760 -26.096 1.00 62.88 104 LEU A C 1
ATOM 804 O O . LEU A 1 104 ? 8.612 -9.153 -27.147 1.00 62.88 104 LEU A O 1
ATOM 808 N N . ASP A 1 105 ? 7.331 -10.522 -25.913 1.00 64.12 105 ASP A N 1
ATOM 809 C CA . ASP A 1 105 ? 6.277 -10.661 -26.926 1.00 64.12 105 ASP A CA 1
ATOM 810 C C . ASP A 1 105 ? 5.427 -9.388 -27.094 1.00 64.12 105 ASP A C 1
ATOM 812 O O . ASP A 1 105 ? 5.004 -9.079 -28.209 1.00 64.12 105 ASP A O 1
ATOM 816 N N . MET A 1 106 ? 5.187 -8.623 -26.021 1.00 63.62 106 MET A N 1
ATOM 817 C CA . MET A 1 106 ? 4.484 -7.333 -26.101 1.00 63.62 106 MET A CA 1
ATOM 818 C C . MET A 1 106 ? 5.333 -6.256 -26.788 1.00 63.62 106 MET A C 1
ATOM 820 O O . MET A 1 106 ? 4.817 -5.553 -27.654 1.00 63.62 106 MET A O 1
ATOM 824 N N . VAL A 1 107 ? 6.634 -6.188 -26.491 1.00 62.28 107 VAL A N 1
ATOM 825 C CA . VAL A 1 107 ? 7.572 -5.268 -27.161 1.00 62.28 107 VAL A CA 1
ATOM 826 C C . VAL A 1 107 ? 7.668 -5.578 -28.659 1.00 62.28 107 VAL A C 1
ATOM 828 O O . VAL A 1 107 ? 7.535 -4.682 -29.491 1.00 62.28 107 VAL A O 1
ATOM 831 N N . LYS A 1 108 ? 7.786 -6.859 -29.038 1.00 62.09 108 LYS A N 1
ATOM 832 C CA . LYS A 1 108 ? 7.806 -7.267 -30.456 1.00 62.09 108 LYS A CA 1
ATOM 833 C C . LYS A 1 108 ? 6.538 -6.886 -31.224 1.00 62.09 108 LYS A C 1
ATOM 835 O O . LYS A 1 108 ? 6.620 -6.638 -32.421 1.00 62.09 108 LYS A O 1
ATOM 840 N N . ARG A 1 109 ? 5.376 -6.845 -30.563 1.00 62.00 109 ARG A N 1
ATOM 841 C CA . ARG A 1 109 ? 4.112 -6.412 -31.182 1.00 62.00 109 ARG A CA 1
ATOM 842 C C . ARG A 1 109 ? 3.992 -4.891 -31.295 1.00 62.00 109 ARG A C 1
ATOM 844 O O . ARG A 1 109 ? 3.364 -4.430 -32.238 1.00 62.00 109 ARG A O 1
ATOM 851 N N . GLY A 1 110 ? 4.596 -4.130 -30.379 1.00 57.75 110 GLY A N 1
ATOM 852 C CA . GLY A 1 110 ? 4.594 -2.661 -30.411 1.00 57.75 110 GLY A CA 1
ATOM 853 C C . GLY A 1 110 ? 5.490 -2.053 -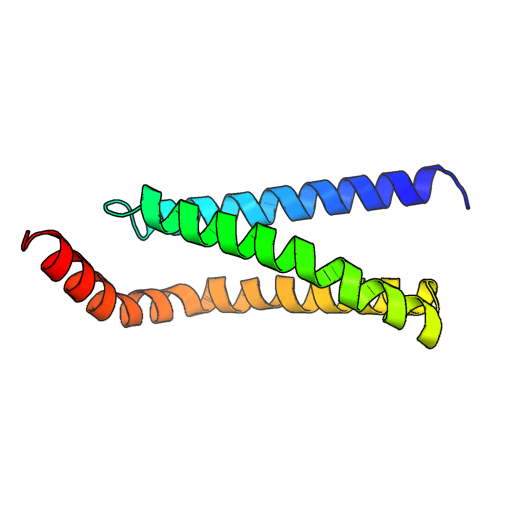31.497 1.00 57.75 110 GLY A C 1
ATOM 854 O O . GLY A 1 110 ? 5.147 -1.018 -32.049 1.00 57.75 110 GLY A O 1
ATOM 855 N N . HIS A 1 111 ? 6.595 -2.715 -31.856 1.00 53.69 111 HIS A N 1
ATOM 856 C CA . HIS A 1 111 ? 7.511 -2.265 -32.919 1.00 53.69 111 HIS A CA 1
ATOM 857 C C . HIS A 1 111 ? 7.127 -2.723 -34.340 1.00 53.69 111 HIS A C 1
ATOM 859 O O . HIS A 1 111 ? 7.875 -2.470 -35.281 1.00 53.69 111 HIS A O 1
ATOM 865 N N . ALA A 1 112 ? 6.009 -3.435 -34.504 1.00 50.34 112 ALA A N 1
ATOM 866 C CA . ALA A 1 112 ? 5.544 -3.946 -35.798 1.00 50.34 112 ALA A CA 1
ATOM 867 C C . ALA A 1 112 ? 4.508 -3.032 -36.489 1.00 50.34 112 ALA A C 1
ATOM 869 O O . ALA A 1 112 ? 3.861 -3.470 -37.441 1.00 50.34 112 ALA A O 1
ATOM 870 N N . VAL A 1 113 ? 4.344 -1.795 -36.005 1.00 44.66 113 VAL A N 1
ATOM 871 C CA . VAL A 1 113 ? 3.503 -0.743 -36.603 1.00 44.66 113 VAL A CA 1
ATOM 872 C C . VAL A 1 113 ? 4.382 0.413 -37.050 1.00 44.66 113 VAL A C 1
ATOM 874 O O . VAL A 1 113 ? 5.245 0.825 -36.244 1.00 44.66 113 VAL A O 1
#